Protein AF-A0A7X7YXK6-F1 (afdb_monomer_lite)

Secondary structure (DSSP, 8-state):
----HHHHHHHS--HHHHHHHHHHHHHHS-S-----S--PPP--HHHHHHHHHHHHHHHHSTTHHHHHHHSPPPTT--HHHHHHHHHHHHHHH------

Sequence (99 aa):
MNVSKFGRKIAVQSGIGQLMDDLGAALAGHRDMLMLGGGNPAHIPAMEQRFRRSMVAMLEDGGRFDRAVGNYDPPQGSHVFCEAVAGLLKEQFGWNISR

pLDDT: mean 91.63, std 6.99, range [63.88, 98.31]

Structure (mmCIF, N/CA/C/O backbone):
data_AF-A0A7X7YXK6-F1
#
_entry.id   AF-A0A7X7YXK6-F1
#
loop_
_atom_site.group_PDB
_atom_site.id
_atom_site.type_symbol
_atom_site.label_atom_id
_atom_site.label_alt_id
_atom_site.label_comp_id
_atom_site.label_asym_id
_atom_site.label_entity_id
_atom_site.label_seq_id
_atom_site.pdbx_PDB_ins_code
_atom_site.Cartn_x
_atom_site.Cartn_y
_atom_site.Cartn_z
_atom_site.occupancy
_atom_site.B_iso_or_equiv
_atom_site.auth_seq_id
_atom_site.auth_comp_id
_atom_site.auth_asym_id
_atom_site.auth_atom_id
_atom_site.pdbx_PDB_model_num
ATOM 1 N N . MET A 1 1 ? 29.631 11.485 -11.621 1.00 70.44 1 MET A N 1
ATOM 2 C CA . MET A 1 1 ? 29.236 11.581 -10.197 1.00 70.44 1 MET A CA 1
ATOM 3 C C . MET A 1 1 ? 29.846 10.404 -9.441 1.00 70.44 1 MET A C 1
ATOM 5 O O . MET A 1 1 ? 29.668 9.273 -9.883 1.00 70.44 1 MET A O 1
ATOM 9 N N . ASN A 1 2 ? 30.601 10.638 -8.363 1.00 87.00 2 ASN A N 1
ATOM 10 C CA . ASN A 1 2 ? 31.187 9.556 -7.560 1.00 87.00 2 ASN A CA 1
ATOM 11 C C . ASN A 1 2 ? 30.138 9.006 -6.591 1.00 87.00 2 ASN A C 1
ATOM 13 O O . ASN A 1 2 ? 29.967 9.513 -5.490 1.00 87.00 2 ASN A O 1
ATOM 17 N N . VAL A 1 3 ? 29.411 7.982 -7.034 1.00 91.62 3 VAL A N 1
ATOM 18 C CA . VAL A 1 3 ? 28.380 7.304 -6.235 1.00 91.62 3 VAL A CA 1
ATOM 19 C C . VAL A 1 3 ? 28.867 5.942 -5.737 1.00 91.62 3 VAL A C 1
ATOM 21 O O . VAL A 1 3 ? 29.843 5.382 -6.247 1.00 91.62 3 VAL A O 1
ATOM 24 N N . SER A 1 4 ? 28.194 5.391 -4.728 1.00 96.31 4 SER A N 1
ATOM 25 C CA . SER A 1 4 ? 28.507 4.063 -4.191 1.00 96.31 4 SER A CA 1
ATOM 26 C C . SER A 1 4 ? 28.304 2.960 -5.244 1.00 96.31 4 SER A C 1
ATOM 28 O O . SER A 1 4 ? 27.609 3.144 -6.247 1.00 96.31 4 SER A O 1
ATOM 30 N N . LYS A 1 5 ? 28.888 1.773 -5.018 1.00 95.06 5 LYS A N 1
ATOM 31 C CA . LYS A 1 5 ? 28.625 0.589 -5.865 1.00 95.06 5 LYS A CA 1
ATOM 32 C C . LYS A 1 5 ? 27.128 0.256 -5.920 1.00 95.06 5 LYS A C 1
ATOM 34 O O . LYS A 1 5 ? 26.630 -0.119 -6.975 1.00 95.06 5 LYS A O 1
ATOM 39 N N . PHE A 1 6 ? 26.422 0.440 -4.804 1.00 95.12 6 PHE A N 1
ATOM 40 C CA . PHE A 1 6 ? 24.975 0.260 -4.726 1.00 95.12 6 PHE A CA 1
ATOM 41 C C . PHE A 1 6 ? 24.229 1.263 -5.613 1.00 95.12 6 PHE A C 1
ATOM 43 O O . PHE A 1 6 ? 23.413 0.851 -6.429 1.00 95.12 6 PHE A O 1
ATOM 50 N N . GLY A 1 7 ? 24.584 2.552 -5.528 1.00 93.88 7 GLY A N 1
ATOM 51 C CA . GLY A 1 7 ? 24.003 3.601 -6.368 1.00 93.88 7 GLY A CA 1
ATOM 52 C C . GLY A 1 7 ? 24.195 3.328 -7.859 1.00 93.88 7 GLY A C 1
ATOM 53 O O . GLY A 1 7 ? 23.263 3.490 -8.636 1.00 93.88 7 GLY A O 1
ATOM 54 N N . ARG A 1 8 ? 25.370 2.817 -8.256 1.00 91.62 8 ARG A N 1
ATOM 55 C CA . ARG A 1 8 ? 25.584 2.359 -9.638 1.00 91.62 8 ARG A CA 1
ATOM 56 C C . ARG A 1 8 ? 24.654 1.211 -10.006 1.00 91.62 8 ARG A C 1
ATOM 58 O O . ARG A 1 8 ? 24.038 1.284 -11.054 1.00 91.62 8 ARG A O 1
ATOM 65 N N . LYS A 1 9 ? 24.536 0.182 -9.160 1.00 90.75 9 LYS A N 1
ATOM 66 C CA . LYS A 1 9 ? 23.717 -1.008 -9.444 1.00 90.75 9 LYS A CA 1
ATOM 67 C C . LYS A 1 9 ? 22.247 -0.663 -9.702 1.00 90.75 9 LYS A C 1
ATOM 69 O O . LYS A 1 9 ? 21.676 -1.211 -10.633 1.00 90.75 9 LYS A O 1
ATOM 74 N N . ILE A 1 10 ? 21.652 0.220 -8.899 1.00 91.75 10 ILE A N 1
ATOM 75 C CA . ILE A 1 10 ? 20.232 0.593 -9.044 1.00 91.75 10 ILE A CA 1
ATOM 76 C C . ILE A 1 10 ? 19.977 1.581 -10.190 1.00 91.75 10 ILE A C 1
ATOM 78 O O . ILE A 1 10 ? 18.852 1.680 -10.657 1.00 91.75 10 ILE A O 1
ATOM 82 N N . ALA A 1 11 ? 21.006 2.310 -10.632 1.00 88.38 11 ALA A N 1
ATOM 83 C CA . ALA A 1 11 ? 20.896 3.294 -11.707 1.00 88.38 11 ALA A CA 1
ATOM 84 C C . ALA A 1 11 ? 21.061 2.688 -13.110 1.00 88.38 11 ALA A C 1
ATOM 86 O O . ALA A 1 11 ? 20.823 3.379 -14.099 1.00 88.38 11 ALA A O 1
ATOM 87 N N . VAL A 1 12 ? 21.508 1.431 -13.224 1.00 89.81 12 VAL A N 1
ATOM 88 C CA . VAL A 1 12 ? 21.597 0.767 -14.529 1.00 89.81 12 VAL A CA 1
ATOM 89 C C . VAL A 1 12 ? 20.190 0.442 -15.015 1.00 89.81 12 VAL A C 1
ATOM 91 O O . VAL A 1 12 ? 19.429 -0.233 -14.323 1.00 89.81 12 VAL A O 1
ATOM 94 N N . GLN A 1 13 ? 19.877 0.889 -16.231 1.00 92.06 13 GLN A N 1
ATOM 95 C CA . GLN A 1 13 ? 18.629 0.560 -16.902 1.00 92.06 13 GLN A CA 1
ATOM 96 C C . GLN A 1 13 ? 18.498 -0.964 -17.048 1.00 92.06 13 GLN A C 1
ATOM 98 O O . GLN A 1 13 ? 19.399 -1.636 -17.553 1.00 92.06 13 GLN A O 1
ATOM 103 N N . SER A 1 14 ? 17.371 -1.502 -16.590 1.00 93.75 14 SER A N 1
ATOM 104 C CA . SER A 1 14 ? 17.050 -2.928 -16.683 1.00 93.75 14 SER A CA 1
ATOM 105 C C . SER A 1 14 ? 15.944 -3.146 -17.710 1.00 93.75 14 SER A C 1
ATOM 107 O O . SER A 1 14 ? 15.232 -2.206 -18.048 1.00 93.75 14 SER A O 1
ATOM 109 N N . GLY A 1 15 ? 15.745 -4.382 -18.176 1.00 95.00 15 GLY A N 1
ATOM 110 C CA . GLY A 1 15 ? 14.634 -4.676 -19.093 1.00 95.00 15 GLY A CA 1
ATOM 111 C C . GLY A 1 15 ? 13.261 -4.344 -18.492 1.00 95.00 15 GLY A C 1
ATOM 112 O O . GLY A 1 15 ? 12.396 -3.821 -19.181 1.00 95.00 15 GLY A O 1
ATOM 113 N N . ILE A 1 16 ? 13.083 -4.568 -17.183 1.00 92.69 16 ILE A N 1
ATOM 114 C CA . ILE A 1 16 ? 11.862 -4.166 -16.464 1.00 92.69 16 ILE A CA 1
ATOM 115 C C . ILE A 1 16 ? 11.755 -2.638 -16.399 1.00 92.69 16 ILE A C 1
ATOM 117 O O . ILE A 1 16 ? 10.669 -2.101 -16.571 1.00 92.69 16 ILE A O 1
ATOM 121 N N . GLY A 1 17 ? 12.871 -1.938 -16.180 1.00 92.00 17 GLY A N 1
ATOM 122 C CA . GLY A 1 17 ? 12.903 -0.473 -16.180 1.00 92.00 17 GLY A CA 1
ATOM 123 C C . GLY A 1 17 ? 12.469 0.113 -17.524 1.00 92.00 17 GLY A C 1
ATOM 124 O O . GLY A 1 17 ? 11.576 0.950 -17.548 1.00 92.00 17 GLY A O 1
ATOM 125 N N . GLN A 1 18 ? 12.989 -0.420 -18.635 1.00 95.31 18 GLN A N 1
ATOM 126 C CA . GLN A 1 18 ? 12.571 -0.021 -19.986 1.00 95.31 18 GLN A CA 1
ATOM 127 C C . GLN A 1 18 ? 11.078 -0.271 -20.224 1.00 95.31 18 GLN A C 1
ATOM 129 O O . GLN A 1 18 ? 10.379 0.612 -20.704 1.00 95.31 18 GLN A O 1
ATOM 134 N N . LEU A 1 19 ? 10.564 -1.438 -19.820 1.00 92.81 19 LEU A N 1
ATOM 135 C CA . LEU A 1 19 ? 9.135 -1.742 -19.930 1.00 92.81 19 LEU A CA 1
ATOM 136 C C . LEU A 1 19 ? 8.264 -0.751 -19.138 1.00 92.81 19 LEU A C 1
ATOM 138 O O . LEU A 1 19 ? 7.191 -0.363 -19.599 1.00 92.81 19 LEU A O 1
ATOM 142 N N . MET A 1 20 ? 8.703 -0.346 -17.944 1.00 91.88 20 MET A N 1
ATOM 143 C CA . MET A 1 20 ? 7.983 0.640 -17.135 1.00 91.88 20 MET A CA 1
ATOM 144 C C . MET A 1 20 ? 8.035 2.044 -17.751 1.00 91.88 20 MET A C 1
ATOM 146 O O . MET A 1 20 ? 7.030 2.755 -17.681 1.00 91.88 20 MET A O 1
ATOM 150 N N . ASP A 1 21 ? 9.151 2.424 -18.381 1.00 91.56 21 ASP A N 1
ATOM 151 C CA . ASP A 1 21 ? 9.272 3.680 -19.134 1.00 91.56 21 ASP A CA 1
ATOM 152 C C . ASP A 1 21 ? 8.287 3.701 -20.317 1.00 91.56 21 ASP A C 1
ATOM 154 O O . ASP A 1 21 ? 7.545 4.672 -20.492 1.00 91.56 21 ASP A O 1
ATOM 158 N N . ASP A 1 22 ? 8.201 2.597 -21.066 1.00 90.12 22 ASP A N 1
ATOM 159 C CA . ASP A 1 22 ? 7.274 2.438 -22.191 1.00 90.12 22 ASP A CA 1
ATOM 160 C C . ASP A 1 22 ? 5.805 2.498 -21.734 1.00 90.12 22 ASP A C 1
ATOM 162 O O . ASP A 1 22 ? 4.991 3.208 -22.331 1.00 90.12 22 ASP A O 1
ATOM 166 N N . LEU A 1 23 ? 5.458 1.811 -20.635 1.00 88.88 23 LEU A N 1
ATOM 167 C CA . LEU A 1 23 ? 4.124 1.877 -20.022 1.00 88.88 23 LEU A CA 1
ATOM 168 C C . LEU A 1 23 ? 3.774 3.303 -19.572 1.00 88.88 23 LEU A C 1
ATOM 170 O O . LEU A 1 23 ? 2.641 3.747 -19.760 1.00 88.88 23 LEU A O 1
ATOM 174 N N . GLY A 1 24 ? 4.731 4.030 -18.990 1.00 87.38 24 GLY A N 1
ATOM 175 C CA . GLY A 1 24 ? 4.550 5.420 -18.570 1.00 87.38 24 GLY A CA 1
ATOM 176 C C . GLY A 1 24 ? 4.319 6.365 -19.750 1.00 87.38 24 GLY A C 1
ATOM 177 O O . GLY A 1 24 ? 3.386 7.171 -19.723 1.00 87.38 24 GLY A O 1
ATOM 178 N N . ALA A 1 25 ? 5.116 6.231 -20.812 1.00 87.38 25 ALA A N 1
ATOM 179 C CA . ALA A 1 25 ? 4.954 7.003 -22.042 1.00 87.38 25 ALA A CA 1
ATOM 180 C C . ALA A 1 25 ? 3.599 6.724 -22.715 1.00 87.38 25 ALA A C 1
ATOM 182 O O . ALA A 1 25 ? 2.910 7.655 -23.137 1.00 87.38 25 ALA A O 1
ATOM 183 N N . ALA A 1 26 ? 3.181 5.456 -22.746 1.00 85.06 26 ALA A N 1
ATOM 184 C CA . ALA A 1 26 ? 1.880 5.034 -23.249 1.00 85.06 26 ALA A CA 1
ATOM 185 C C . ALA A 1 26 ? 0.707 5.636 -22.455 1.00 85.06 26 ALA A C 1
ATOM 187 O O . ALA A 1 26 ? -0.260 6.101 -23.056 1.00 85.06 26 ALA A O 1
ATOM 188 N N . LEU A 1 27 ? 0.801 5.678 -21.119 1.00 82.44 27 LEU A N 1
ATOM 189 C CA . LEU A 1 27 ? -0.212 6.297 -20.252 1.00 82.44 27 LEU A CA 1
ATOM 190 C C . LEU A 1 27 ? -0.322 7.817 -20.451 1.00 82.44 27 LEU A C 1
ATOM 192 O O . LEU A 1 27 ? -1.413 8.370 -20.314 1.00 82.44 27 LEU A O 1
ATOM 196 N N . ALA A 1 28 ? 0.791 8.494 -20.743 1.00 80.31 28 ALA A N 1
ATOM 197 C CA . ALA A 1 28 ? 0.828 9.942 -20.953 1.00 80.31 28 ALA A CA 1
ATOM 198 C C . ALA A 1 28 ? 0.379 10.368 -22.369 1.00 80.31 28 ALA A C 1
ATOM 200 O O . ALA A 1 28 ? -0.006 11.521 -22.574 1.00 80.31 28 ALA A O 1
ATOM 201 N N . GLY A 1 29 ? 0.435 9.454 -23.343 1.00 76.88 29 GLY A N 1
ATOM 202 C CA . GLY A 1 29 ? 0.061 9.685 -24.740 1.00 76.88 29 GLY A CA 1
ATOM 203 C C . GLY A 1 29 ? -1.452 9.698 -25.003 1.00 76.88 29 GLY A C 1
ATOM 204 O O . GLY A 1 29 ? -2.267 9.244 -24.200 1.00 76.88 29 GLY A O 1
ATOM 205 N N . HIS A 1 30 ? -1.864 10.240 -26.154 1.00 65.06 30 HIS A N 1
ATOM 206 C CA . HIS A 1 30 ? -3.277 10.319 -26.541 1.00 65.06 30 HIS A CA 1
ATOM 207 C C . HIS A 1 30 ? -3.755 9.109 -27.360 1.00 65.06 30 HIS A C 1
ATOM 209 O O . HIS A 1 30 ? -3.273 8.853 -28.456 1.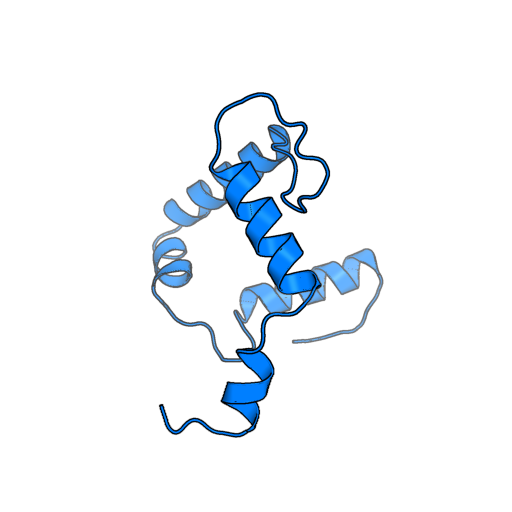00 65.06 30 HIS A O 1
ATOM 215 N N . ARG A 1 31 ? -4.751 8.428 -26.770 1.00 63.88 31 ARG A N 1
ATOM 216 C CA . ARG A 1 31 ? -5.975 7.814 -27.328 1.00 63.88 31 ARG A CA 1
ATOM 217 C C . ARG A 1 31 ? -5.864 7.101 -28.678 1.00 63.88 31 ARG A C 1
ATOM 219 O O . ARG A 1 31 ? -6.283 7.650 -29.680 1.00 63.88 31 ARG A O 1
ATOM 226 N N . ASP A 1 32 ? -5.369 5.867 -28.630 1.00 69.62 32 ASP A N 1
ATOM 227 C CA . ASP A 1 32 ? -5.942 4.678 -29.304 1.00 69.62 32 ASP A CA 1
ATOM 228 C C . ASP A 1 32 ? -5.254 3.381 -28.813 1.00 69.62 32 ASP A C 1
ATOM 230 O O . ASP A 1 32 ? -5.192 2.365 -29.503 1.00 69.62 32 ASP A O 1
ATOM 234 N N . MET A 1 33 ? -4.701 3.398 -27.593 1.00 76.81 33 MET A N 1
ATOM 235 C CA . MET A 1 33 ? -3.964 2.268 -27.030 1.00 76.81 33 MET A CA 1
ATOM 236 C C . MET A 1 33 ? -4.812 1.523 -25.999 1.00 76.81 33 MET A C 1
ATOM 238 O O . MET A 1 33 ? -5.369 2.122 -25.077 1.00 76.81 33 MET A O 1
ATOM 242 N N . LEU A 1 34 ? -4.885 0.198 -26.135 1.00 83.75 34 LEU A N 1
ATOM 243 C CA . LEU A 1 34 ? -5.502 -0.674 -25.140 1.00 83.75 34 LEU A CA 1
ATOM 244 C C . LEU A 1 34 ? -4.514 -0.919 -23.995 1.00 83.75 34 LEU A C 1
ATOM 246 O O . LEU A 1 34 ? -3.586 -1.719 -24.113 1.00 83.75 34 LEU A O 1
ATOM 250 N N . MET A 1 35 ? -4.722 -0.232 -22.873 1.00 84.94 35 MET A N 1
ATOM 251 C CA . MET A 1 35 ? -3.847 -0.322 -21.702 1.00 84.94 35 MET A CA 1
ATOM 252 C C . MET A 1 35 ? -4.151 -1.561 -20.857 1.00 84.94 35 MET A C 1
ATOM 254 O O . MET A 1 35 ? -4.838 -1.486 -19.842 1.00 84.94 35 MET A O 1
ATOM 258 N N . LEU A 1 36 ? -3.613 -2.706 -21.287 1.00 87.81 36 LEU A N 1
ATOM 259 C CA . LEU A 1 36 ? -3.771 -4.013 -20.628 1.00 87.81 36 LEU A CA 1
ATOM 260 C C . LEU A 1 36 ? -2.526 -4.473 -19.845 1.00 87.81 36 LEU A C 1
ATOM 262 O O . LEU A 1 36 ? -2.547 -5.539 -19.239 1.00 87.81 36 LEU A O 1
ATOM 266 N N . GLY A 1 37 ? -1.440 -3.692 -19.866 1.00 85.88 37 GLY A N 1
ATOM 267 C CA . GLY A 1 37 ? -0.183 -4.011 -19.170 1.00 85.88 37 GLY A CA 1
ATOM 268 C C . GLY A 1 37 ? -0.025 -3.374 -17.784 1.00 85.88 37 GLY A C 1
ATOM 269 O O . GLY A 1 37 ? 0.955 -3.646 -17.098 1.00 85.88 37 GLY A O 1
ATOM 270 N N . GLY A 1 38 ? -0.953 -2.502 -17.375 1.00 84.31 38 GLY A N 1
ATOM 271 C CA . GLY A 1 38 ? -0.901 -1.802 -16.089 1.00 84.31 38 GLY A CA 1
ATOM 272 C C . GLY A 1 38 ? -1.531 -2.591 -14.937 1.00 84.31 38 GLY A C 1
ATOM 273 O O . GLY A 1 38 ? -2.341 -3.487 -15.149 1.00 84.31 38 GLY A O 1
ATOM 274 N N . GLY A 1 39 ? -1.190 -2.213 -13.702 1.00 88.62 39 GLY A N 1
ATOM 275 C CA . GLY A 1 39 ? -1.735 -2.803 -12.469 1.00 88.62 39 GLY A CA 1
ATOM 276 C C . GLY A 1 39 ? -2.706 -1.902 -11.699 1.00 88.62 39 GLY A C 1
ATOM 277 O O . GLY A 1 39 ? -3.031 -2.204 -10.552 1.00 88.62 39 GLY A O 1
ATOM 278 N N . ASN A 1 40 ? -3.138 -0.780 -12.285 1.00 90.88 40 ASN A N 1
ATOM 279 C CA . ASN A 1 40 ? -4.069 0.131 -11.620 1.00 90.88 40 ASN A CA 1
ATOM 280 C C . ASN A 1 40 ? -5.436 -0.553 -11.440 1.00 90.88 40 ASN A C 1
ATOM 282 O O . ASN A 1 40 ? -5.973 -1.090 -12.412 1.00 90.88 40 ASN A O 1
ATOM 286 N N . PRO A 1 41 ? -6.027 -0.524 -10.232 1.00 93.06 41 PRO A N 1
ATOM 287 C CA . PRO A 1 41 ? -7.358 -1.070 -10.011 1.00 93.06 41 PRO A CA 1
ATOM 288 C C . PRO A 1 41 ? -8.419 -0.393 -10.883 1.00 93.06 41 PRO A C 1
ATOM 290 O O . PRO A 1 41 ? -8.312 0.786 -11.222 1.00 93.06 41 PRO A O 1
ATOM 293 N N . ALA A 1 42 ? -9.485 -1.128 -11.193 1.00 93.25 42 ALA A N 1
ATOM 294 C CA . ALA A 1 42 ? -10.634 -0.570 -11.892 1.00 93.25 42 ALA A CA 1
ATOM 295 C C . ALA A 1 42 ? -11.398 0.445 -11.021 1.00 93.25 42 ALA A C 1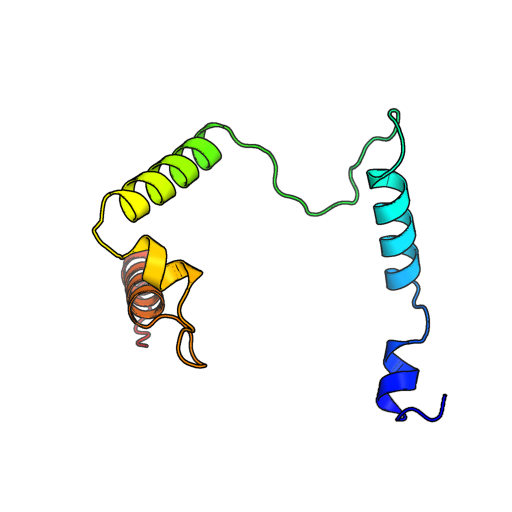
ATOM 297 O O . ALA A 1 42 ? -11.522 0.287 -9.803 1.00 93.25 42 ALA A O 1
ATOM 298 N N . HIS A 1 43 ? -12.000 1.441 -11.671 1.00 95.50 43 HIS A N 1
ATOM 299 C CA . HIS A 1 43 ? -12.945 2.361 -11.042 1.00 95.50 43 HIS A CA 1
ATOM 300 C C . HIS A 1 43 ? -14.288 1.662 -10.805 1.00 95.50 43 HIS A C 1
ATOM 302 O O . HIS A 1 43 ? -15.143 1.610 -11.687 1.00 95.50 43 HIS A O 1
ATOM 308 N N . ILE A 1 44 ? -14.472 1.101 -9.608 1.00 98.06 44 ILE A N 1
ATOM 309 C CA . ILE A 1 44 ? -15.716 0.436 -9.196 1.00 98.06 44 ILE A CA 1
ATOM 310 C C . ILE A 1 44 ? -16.571 1.439 -8.401 1.00 98.06 44 ILE A C 1
ATOM 312 O O . ILE A 1 44 ? -16.228 1.729 -7.249 1.00 98.06 44 ILE A O 1
ATOM 316 N N . PRO A 1 45 ? -17.706 1.942 -8.939 1.00 97.94 45 PRO A N 1
ATOM 317 C CA . PRO A 1 45 ? -18.453 3.048 -8.328 1.00 97.94 45 PRO A CA 1
ATOM 318 C C . PRO A 1 45 ? -18.869 2.804 -6.874 1.00 97.94 45 PRO A C 1
ATOM 320 O O . PRO A 1 45 ? -18.764 3.698 -6.035 1.00 97.94 45 PRO A O 1
ATOM 323 N N . ALA A 1 46 ? -19.288 1.578 -6.548 1.00 98.00 46 ALA A N 1
ATOM 324 C CA . ALA A 1 46 ? -19.689 1.210 -5.191 1.00 98.00 46 ALA A CA 1
ATOM 325 C C . ALA A 1 46 ? -18.526 1.307 -4.185 1.00 98.00 46 ALA A C 1
ATOM 327 O O . ALA A 1 46 ? -18.710 1.796 -3.066 1.00 98.00 46 ALA A O 1
ATOM 328 N N . MET A 1 47 ? -17.321 0.897 -4.595 1.00 97.94 47 MET A N 1
ATOM 329 C CA . MET A 1 47 ? -16.124 0.975 -3.755 1.00 97.94 47 MET A CA 1
ATOM 330 C C . MET A 1 47 ? -15.672 2.418 -3.576 1.00 97.94 47 MET A C 1
ATOM 332 O O . MET A 1 47 ? -15.431 2.850 -2.449 1.00 97.94 47 MET A O 1
ATOM 336 N N . GLU A 1 48 ? -15.655 3.208 -4.649 1.00 98.12 48 GLU A N 1
ATOM 337 C CA . GLU A 1 48 ? -15.318 4.625 -4.531 1.0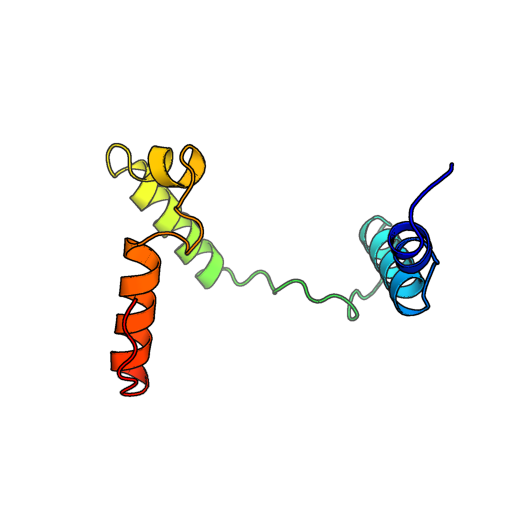0 98.12 48 GLU A CA 1
ATOM 338 C C . GLU A 1 48 ? -16.300 5.377 -3.626 1.00 98.12 48 GLU A C 1
ATOM 340 O O . GLU A 1 48 ? -15.896 6.213 -2.817 1.00 98.12 48 GLU A O 1
ATOM 345 N N . GLN A 1 49 ? -17.597 5.067 -3.715 1.00 98.31 49 GLN A N 1
ATOM 346 C CA . GLN A 1 49 ? -18.605 5.658 -2.839 1.00 98.31 49 GLN A CA 1
ATOM 347 C C . GLN A 1 49 ? -18.356 5.289 -1.369 1.00 98.31 49 GLN A C 1
ATOM 349 O O . GLN A 1 49 ? -18.514 6.132 -0.483 1.00 98.31 49 GLN A O 1
ATOM 354 N N . ARG A 1 50 ? -17.928 4.050 -1.091 1.00 98.06 50 ARG A N 1
ATOM 355 C CA . ARG A 1 50 ? -17.557 3.615 0.262 1.00 98.06 50 ARG A CA 1
ATOM 356 C C . ARG A 1 50 ? -16.350 4.385 0.793 1.00 98.06 50 ARG A C 1
ATOM 358 O O . ARG A 1 50 ? -16.394 4.796 1.952 1.00 98.06 50 ARG A O 1
ATOM 365 N N . PHE A 1 51 ? -15.325 4.604 -0.031 1.00 96.94 51 PHE A N 1
ATOM 366 C CA . PHE A 1 51 ? -14.141 5.378 0.351 1.00 96.94 51 PHE A CA 1
ATOM 367 C C . PHE A 1 51 ? -14.477 6.849 0.604 1.00 96.94 51 PHE A C 1
ATOM 369 O O . PHE A 1 51 ? -14.088 7.389 1.638 1.00 96.94 51 PHE A O 1
ATOM 376 N N . ARG A 1 52 ? -15.281 7.474 -0.268 1.00 97.25 52 ARG A N 1
ATOM 377 C CA . ARG A 1 52 ? -15.754 8.857 -0.080 1.00 97.25 52 ARG A CA 1
ATOM 378 C C . ARG A 1 52 ? -16.511 9.024 1.237 1.00 97.25 52 ARG A C 1
ATOM 380 O O . ARG A 1 52 ? -16.206 9.937 1.995 1.00 97.25 52 ARG A O 1
ATOM 387 N N . ARG A 1 53 ? -17.430 8.105 1.560 1.00 97.56 53 ARG A N 1
ATOM 388 C CA . ARG A 1 53 ? -18.144 8.121 2.850 1.00 97.56 53 ARG A CA 1
ATOM 389 C C . ARG A 1 53 ? -17.205 7.997 4.050 1.00 97.56 53 ARG A C 1
ATOM 391 O O . ARG A 1 53 ? -17.394 8.711 5.026 1.00 97.56 53 ARG A O 1
ATOM 398 N N . SER A 1 54 ? -16.197 7.123 3.986 1.00 95.31 54 SER A N 1
ATOM 399 C CA . SER A 1 54 ? -15.209 7.002 5.068 1.00 95.31 54 SER A CA 1
ATOM 400 C C . SER A 1 54 ? -14.424 8.297 5.281 1.00 95.31 54 SER A C 1
ATOM 402 O O . SER A 1 54 ? -14.181 8.666 6.425 1.00 95.31 54 SER A O 1
ATOM 404 N N . MET A 1 55 ? -14.054 8.992 4.199 1.00 95.31 55 MET A N 1
ATOM 405 C CA . MET A 1 55 ? -13.363 10.283 4.291 1.00 95.31 55 MET A CA 1
ATOM 406 C C . MET A 1 55 ? -14.251 11.360 4.923 1.00 95.31 55 MET A C 1
ATOM 408 O O . MET A 1 55 ? -13.794 12.059 5.819 1.00 95.31 55 MET A O 1
ATOM 412 N N . VAL A 1 56 ? -15.525 11.454 4.523 1.00 96.50 56 VAL A N 1
ATOM 413 C CA . VAL A 1 56 ? -16.486 12.392 5.137 1.00 96.50 56 VAL A CA 1
ATOM 414 C C . VAL A 1 56 ? -16.651 12.111 6.631 1.00 96.50 56 VAL A C 1
ATOM 416 O O . VAL A 1 56 ? -16.508 13.021 7.436 1.00 96.50 56 VAL A O 1
ATOM 419 N N . ALA A 1 57 ? -16.824 10.845 7.018 1.00 95.62 57 ALA A N 1
ATOM 420 C CA . ALA A 1 57 ? -16.936 10.473 8.427 1.00 95.62 57 ALA A CA 1
ATOM 421 C C . ALA A 1 57 ? -15.682 10.833 9.249 1.00 95.62 57 ALA A C 1
ATOM 423 O O . ALA A 1 57 ? -15.785 11.122 10.435 1.00 95.62 57 ALA A O 1
ATOM 424 N N . MET A 1 58 ? -14.489 10.822 8.641 1.00 94.25 58 MET A N 1
ATOM 425 C CA . MET A 1 58 ? -13.270 11.292 9.310 1.00 94.25 58 MET A CA 1
ATOM 426 C C . MET A 1 58 ? -13.232 12.812 9.484 1.00 94.25 58 MET A C 1
ATOM 428 O O . MET A 1 58 ? -12.694 13.277 10.485 1.00 94.25 58 MET A O 1
ATOM 432 N N . LEU A 1 59 ? -13.755 13.563 8.511 1.00 95.00 59 LEU A N 1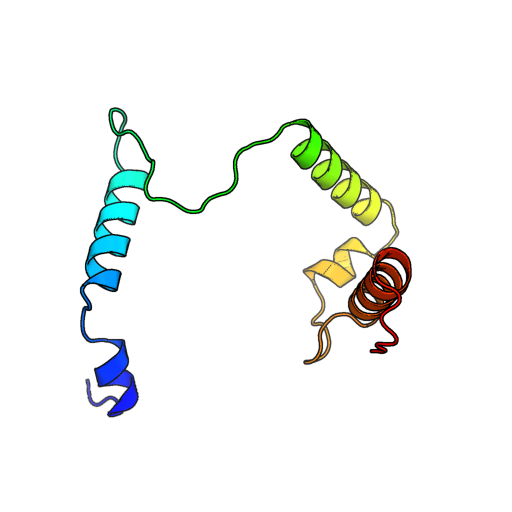
ATOM 433 C CA . LEU A 1 59 ? -13.826 15.027 8.553 1.00 95.00 59 LEU A CA 1
ATOM 434 C C . LEU A 1 59 ? -14.833 15.519 9.600 1.00 95.00 59 LEU A C 1
ATOM 436 O O . LEU A 1 59 ? -14.603 16.541 10.233 1.00 95.00 59 LEU A O 1
ATOM 440 N N . GLU A 1 60 ? -15.930 14.789 9.793 1.00 95.00 60 GLU A N 1
ATOM 441 C CA . GLU A 1 60 ? -16.959 15.108 10.793 1.00 95.00 60 GLU A CA 1
ATOM 442 C C . GLU A 1 60 ? -16.517 14.775 12.234 1.00 95.00 60 GLU A C 1
ATOM 444 O O . GLU A 1 60 ? -17.071 15.304 13.197 1.00 95.00 60 GLU A O 1
ATOM 449 N N . ASP A 1 61 ? -15.498 13.928 12.401 1.00 90.19 61 ASP A N 1
ATOM 450 C CA . ASP A 1 61 ? -14.991 13.461 13.696 1.00 90.19 61 ASP A CA 1
ATOM 451 C C . ASP A 1 61 ? -13.846 14.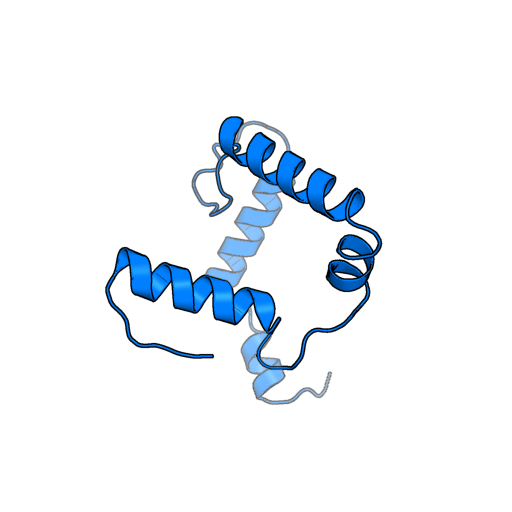346 14.216 1.00 90.19 61 ASP A C 1
ATOM 453 O O . ASP A 1 61 ? -12.678 13.945 14.226 1.00 90.19 61 ASP A O 1
ATOM 457 N N . GLY A 1 62 ? -14.200 15.564 14.644 1.00 84.00 62 GLY A N 1
ATOM 458 C CA . GLY A 1 62 ? -13.386 16.476 15.460 1.00 84.00 62 GLY A CA 1
ATOM 459 C C . GLY A 1 62 ? -11.990 16.785 14.908 1.00 84.00 62 GLY A C 1
ATOM 460 O O . GLY A 1 62 ? -11.791 17.811 14.276 1.00 84.00 62 GLY A O 1
ATOM 461 N N . GLY A 1 63 ? -11.022 15.906 15.190 1.00 88.44 63 GLY A N 1
ATOM 462 C CA . GLY A 1 63 ? -9.630 15.993 14.723 1.00 88.44 63 GLY A CA 1
ATOM 463 C C . GLY A 1 63 ? -9.059 14.655 14.238 1.00 88.44 63 GLY A C 1
ATOM 464 O O . GLY A 1 63 ? -7.846 14.432 14.251 1.00 88.44 63 GLY A O 1
ATOM 465 N N . ARG A 1 64 ? -9.911 13.683 13.895 1.00 90.69 64 ARG A N 1
ATOM 466 C CA . ARG A 1 64 ? -9.482 12.383 13.361 1.00 90.69 64 ARG A CA 1
ATOM 467 C C . ARG A 1 64 ? -8.863 12.532 11.976 1.00 90.69 64 ARG A C 1
ATOM 469 O O . ARG A 1 64 ? -7.854 11.883 11.712 1.00 90.69 64 ARG A O 1
ATOM 476 N N . PHE A 1 65 ? -9.428 13.392 11.129 1.00 93.56 65 PHE A N 1
ATOM 477 C CA . PHE A 1 65 ? -8.821 13.735 9.848 1.00 93.56 65 PHE A CA 1
ATOM 478 C C . PHE A 1 65 ? -7.438 14.370 10.034 1.00 93.56 65 PHE A C 1
ATOM 480 O O . PHE A 1 65 ? -6.465 13.838 9.507 1.00 93.56 65 PHE A O 1
ATOM 487 N N . ASP A 1 66 ? -7.333 15.421 10.854 1.00 93.38 66 ASP A N 1
ATOM 488 C CA . ASP A 1 66 ? -6.077 16.155 11.071 1.00 93.38 66 ASP A CA 1
ATOM 489 C C . ASP A 1 66 ? -4.956 15.248 11.575 1.00 93.38 66 ASP A C 1
ATOM 491 O O . ASP A 1 66 ? -3.833 15.304 11.080 1.00 93.38 66 ASP A O 1
ATOM 495 N N . ARG A 1 67 ? -5.265 14.349 12.517 1.00 91.12 67 ARG A N 1
ATOM 496 C CA . ARG A 1 67 ? -4.295 13.361 13.002 1.00 91.12 67 ARG A CA 1
ATOM 497 C C . ARG A 1 67 ? -3.867 12.387 11.907 1.00 91.12 67 ARG A C 1
ATOM 499 O O . ARG A 1 67 ? -2.689 12.068 11.836 1.00 91.12 67 ARG A O 1
ATOM 506 N N . ALA A 1 68 ? -4.796 11.925 11.072 1.00 90.81 68 ALA A N 1
ATOM 507 C CA . ALA A 1 68 ? -4.502 10.947 10.028 1.00 90.81 68 ALA A CA 1
ATOM 508 C C . ALA A 1 68 ? -3.629 11.509 8.893 1.00 90.81 68 ALA A C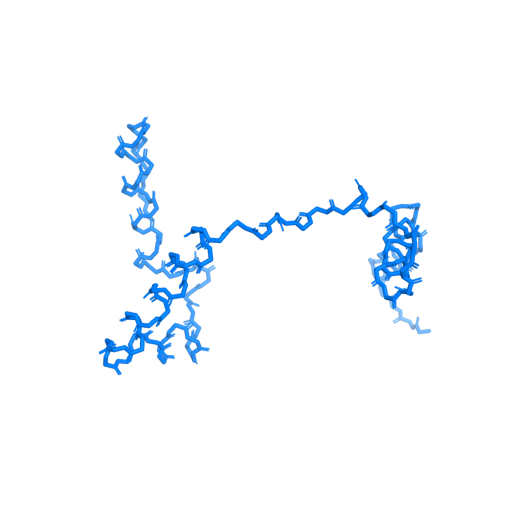 1
ATOM 510 O O . ALA A 1 68 ? -2.882 10.750 8.284 1.00 90.81 68 ALA A O 1
ATOM 511 N N . VAL A 1 69 ? -3.729 12.809 8.591 1.00 91.81 69 VAL A N 1
ATOM 512 C CA . VAL A 1 69 ? -2.960 13.433 7.495 1.00 91.81 69 VAL A CA 1
ATOM 513 C C . VAL A 1 69 ? -1.766 14.259 7.971 1.00 91.81 69 VAL A C 1
ATOM 515 O O . VAL A 1 69 ? -0.813 14.434 7.217 1.00 91.81 69 VAL A O 1
ATOM 518 N N . GLY A 1 70 ? -1.825 14.796 9.191 1.00 93.25 70 GLY A N 1
ATOM 519 C CA . GLY A 1 70 ? -0.859 15.765 9.711 1.00 93.25 70 GLY A CA 1
ATOM 520 C C . GLY A 1 70 ? 0.156 15.193 10.696 1.00 93.25 70 GLY A C 1
ATOM 521 O O . GLY A 1 70 ? 1.183 15.829 10.930 1.00 93.25 70 GLY A O 1
ATOM 522 N N . ASN A 1 71 ? -0.092 14.005 11.255 1.00 93.81 71 ASN A N 1
ATOM 523 C CA . ASN A 1 71 ? 0.790 13.404 12.250 1.00 93.81 71 ASN A CA 1
ATOM 524 C C . ASN A 1 71 ? 1.425 12.118 11.728 1.00 93.81 71 ASN A C 1
ATOM 526 O O . ASN A 1 71 ? 0.785 11.308 11.062 1.00 93.81 71 ASN A O 1
ATOM 530 N N . TYR A 1 72 ? 2.687 11.906 12.099 1.00 95.25 72 TYR A N 1
ATOM 531 C CA . TYR A 1 72 ? 3.345 10.630 11.869 1.00 95.25 72 TYR A CA 1
ATOM 532 C C . TYR A 1 72 ? 2.800 9.563 12.810 1.00 95.25 72 TYR A C 1
ATOM 534 O O . TYR A 1 72 ? 2.715 9.766 14.025 1.00 95.25 72 TYR A O 1
ATOM 542 N N . ASP A 1 73 ? 2.521 8.397 12.242 1.00 94.12 73 ASP A N 1
ATOM 543 C CA . ASP A 1 73 ? 2.404 7.176 13.018 1.00 94.12 73 ASP A CA 1
ATOM 544 C C . ASP A 1 73 ? 3.785 6.723 13.534 1.00 94.12 73 ASP A C 1
ATOM 546 O O . ASP A 1 73 ? 4.827 7.085 12.975 1.00 94.12 73 ASP A O 1
ATOM 550 N N . PRO A 1 74 ? 3.825 5.886 14.583 1.00 94.19 74 PRO A N 1
ATOM 551 C CA . PRO A 1 74 ? 5.043 5.201 15.004 1.00 94.19 74 PRO A CA 1
ATOM 552 C C . PRO A 1 74 ? 5.636 4.332 13.881 1.00 94.19 74 PRO A C 1
ATOM 554 O O . PRO A 1 74 ? 4.922 3.975 12.946 1.00 94.19 74 PRO A O 1
ATOM 557 N N . PRO A 1 75 ? 6.904 3.886 13.983 1.00 95.56 75 PRO A N 1
ATOM 558 C CA . PRO A 1 75 ? 7.545 3.075 12.939 1.00 95.56 75 PRO A CA 1
ATOM 559 C C . PRO A 1 75 ? 6.797 1.785 12.559 1.00 95.56 75 PRO A C 1
ATOM 561 O O . PRO A 1 75 ? 6.951 1.294 11.446 1.00 95.56 75 PRO A O 1
ATOM 564 N N . GLN A 1 76 ? 5.993 1.234 13.476 1.00 94.50 76 GLN A N 1
ATOM 565 C CA . GLN A 1 76 ? 5.154 0.051 13.237 1.00 94.50 76 GLN A CA 1
ATOM 566 C C . GLN A 1 76 ? 3.844 0.378 12.484 1.00 94.50 76 GLN A C 1
ATOM 568 O O . GLN A 1 76 ? 3.179 -0.532 11.998 1.00 94.50 76 GLN A O 1
ATOM 573 N N . GLY A 1 77 ? 3.465 1.655 12.390 1.00 93.88 77 GLY A N 1
ATOM 574 C CA . GLY A 1 77 ? 2.183 2.137 11.873 1.00 93.88 77 GLY A CA 1
ATOM 575 C C . GLY A 1 77 ? 1.168 2.485 12.968 1.00 93.88 77 GLY A C 1
ATOM 576 O O . GLY A 1 77 ? 1.432 2.347 14.169 1.00 93.88 77 GLY A O 1
ATOM 577 N N . SER A 1 78 ? -0.008 2.962 12.545 1.00 93.06 78 SER A N 1
ATOM 578 C CA . SER A 1 78 ? -1.103 3.346 13.441 1.00 93.06 78 SER A CA 1
ATOM 579 C C . SER A 1 78 ? -1.515 2.201 14.363 1.00 93.06 78 SER A C 1
ATOM 581 O O . SER A 1 78 ? -1.927 1.128 13.917 1.00 93.06 78 SER A O 1
ATOM 583 N N . HIS A 1 79 ? -1.483 2.467 15.670 1.00 93.19 79 HIS A N 1
ATOM 584 C CA . HIS A 1 79 ? -1.850 1.488 16.690 1.00 93.19 79 HIS A CA 1
ATOM 585 C C . HIS A 1 79 ? -3.275 0.954 16.491 1.00 93.19 79 HIS A C 1
ATOM 587 O O . HIS A 1 79 ? -3.498 -0.255 16.475 1.00 93.19 79 HIS A O 1
ATOM 593 N N . VAL A 1 80 ? -4.214 1.876 16.271 1.00 92.88 80 VAL A N 1
ATOM 594 C CA . VAL A 1 80 ? -5.640 1.581 16.093 1.00 92.88 80 VAL A CA 1
ATOM 595 C C . VAL A 1 80 ? -5.876 0.766 14.821 1.00 92.88 80 VAL A C 1
ATOM 597 O O . VAL A 1 80 ? -6.708 -0.139 14.807 1.00 92.88 80 VAL A O 1
ATOM 600 N N . PHE A 1 81 ? -5.133 1.050 13.748 1.00 94.50 81 PHE A N 1
ATOM 601 C CA . PHE A 1 81 ? -5.264 0.305 12.498 1.00 94.50 81 PHE A CA 1
ATOM 602 C C . PHE A 1 81 ? -4.734 -1.126 12.626 1.00 94.50 81 PHE A C 1
ATOM 604 O O . PHE A 1 81 ? -5.413 -2.069 12.225 1.00 94.50 81 PHE A O 1
ATOM 611 N N . CYS A 1 82 ? -3.555 -1.305 13.228 1.00 96.44 82 CYS A N 1
ATOM 612 C CA . CYS A 1 82 ? -2.982 -2.629 13.466 1.00 96.44 82 CYS A CA 1
ATOM 613 C C . CYS A 1 82 ? -3.902 -3.507 14.332 1.00 96.44 82 CYS A C 1
ATOM 615 O O . CYS A 1 82 ? -4.108 -4.673 14.004 1.00 96.44 82 CYS A O 1
ATOM 617 N N . GLU A 1 83 ? -4.499 -2.952 15.393 1.00 96.94 83 GLU A N 1
ATOM 618 C CA . GLU A 1 83 ? -5.481 -3.663 16.224 1.00 96.94 83 GLU A CA 1
ATOM 619 C C . GLU A 1 83 ? -6.737 -4.054 15.435 1.00 96.94 83 GLU A C 1
ATOM 621 O O . GLU A 1 83 ? -7.192 -5.195 15.533 1.00 96.94 83 GLU A O 1
ATOM 626 N N . ALA A 1 84 ? -7.264 -3.152 14.599 1.00 96.69 84 ALA A N 1
ATOM 627 C CA . ALA A 1 84 ? -8.417 -3.444 13.751 1.00 96.69 84 ALA A CA 1
ATOM 628 C C . ALA A 1 84 ? -8.128 -4.572 12.744 1.00 96.69 84 ALA A C 1
ATOM 630 O O . ALA A 1 84 ? -8.967 -5.450 12.541 1.00 96.69 84 ALA A O 1
ATOM 631 N N . VAL A 1 85 ? -6.934 -4.586 12.140 1.00 97.19 85 VAL A N 1
ATOM 632 C CA . VAL A 1 85 ? -6.516 -5.643 11.205 1.00 97.19 85 VAL A CA 1
ATOM 633 C C . VAL A 1 85 ? -6.313 -6.976 11.927 1.00 97.19 85 VAL A C 1
ATOM 635 O O . VAL A 1 85 ? -6.789 -8.001 11.443 1.00 97.19 85 VAL A O 1
ATOM 638 N N . ALA A 1 86 ? -5.660 -6.984 13.091 1.00 97.62 86 ALA A N 1
ATOM 639 C CA . ALA A 1 86 ? -5.505 -8.194 13.898 1.00 97.62 86 ALA A CA 1
ATOM 640 C C . ALA A 1 86 ? -6.870 -8.774 14.310 1.00 97.62 86 ALA A C 1
ATOM 642 O O . ALA A 1 86 ? -7.096 -9.977 14.177 1.00 97.62 86 ALA A O 1
ATOM 643 N N . GLY A 1 87 ? -7.804 -7.913 14.728 1.00 97.88 87 GLY A N 1
ATOM 644 C CA . GLY A 1 87 ? -9.185 -8.290 15.028 1.00 97.88 87 GLY A CA 1
ATOM 645 C C . GLY A 1 87 ? -9.902 -8.908 13.827 1.00 97.88 87 GLY A C 1
ATOM 646 O O . GLY A 1 87 ? -10.451 -10.000 13.950 1.00 97.88 87 GLY A O 1
ATOM 647 N N . LEU A 1 88 ? -9.821 -8.269 12.653 1.00 98.00 88 LEU A N 1
ATOM 648 C CA . LEU A 1 88 ? -10.393 -8.794 11.409 1.00 98.00 88 LEU A CA 1
ATOM 649 C C . LEU A 1 88 ? -9.827 -10.178 11.068 1.00 98.00 88 LEU A C 1
ATOM 651 O O . LEU A 1 88 ? -10.577 -11.094 10.748 1.00 98.00 88 LEU A O 1
ATOM 655 N N . LEU A 1 89 ? -8.506 -10.350 11.142 1.00 98.06 89 LEU A N 1
ATOM 656 C CA . LEU A 1 89 ? -7.859 -11.620 10.812 1.00 98.06 89 LEU A CA 1
ATOM 657 C C . LEU A 1 89 ? -8.212 -12.724 11.816 1.00 98.06 89 LEU A C 1
ATOM 659 O O . LEU A 1 89 ? -8.399 -13.878 11.427 1.00 98.06 89 LEU A O 1
ATOM 663 N N . LYS A 1 90 ? -8.375 -12.376 13.094 1.00 97.94 90 LYS A N 1
ATOM 664 C CA . LYS A 1 90 ? -8.883 -13.298 14.110 1.00 97.94 90 LYS A CA 1
ATOM 665 C C . LYS A 1 90 ? -10.329 -13.705 13.836 1.00 97.94 90 LYS A C 1
ATOM 667 O O . LYS A 1 90 ? -10.647 -14.882 13.950 1.00 97.94 90 LYS A O 1
ATOM 672 N N . GLU A 1 91 ? -11.193 -12.764 13.472 1.00 98.06 91 GLU A N 1
ATOM 673 C CA . GLU A 1 91 ? -12.604 -13.038 13.180 1.00 98.06 91 GLU A CA 1
ATOM 674 C C . GLU A 1 91 ? -12.772 -13.900 11.922 1.00 98.06 91 GLU A C 1
ATOM 676 O O . GLU A 1 91 ? -13.505 -14.885 11.941 1.00 98.06 91 GLU A O 1
ATOM 681 N N . GLN A 1 92 ? -12.069 -13.560 10.841 1.00 98.19 92 GLN A N 1
ATOM 682 C CA . GLN A 1 92 ? -12.226 -14.226 9.545 1.00 98.19 92 GLN A CA 1
ATOM 683 C C . GLN A 1 92 ? -11.496 -15.570 9.473 1.00 98.19 92 GLN A C 1
ATOM 685 O O . GLN A 1 92 ? -11.947 -16.481 8.782 1.00 98.19 92 GLN A O 1
ATOM 690 N N . PHE A 1 93 ? -10.363 -15.700 10.170 1.00 97.88 93 PHE A N 1
ATOM 691 C CA . PHE A 1 93 ? -9.460 -16.842 10.001 1.00 97.88 93 PHE A CA 1
ATOM 692 C C . PHE A 1 93 ? -9.045 -17.517 11.315 1.00 97.88 93 PHE A C 1
ATOM 694 O O . PHE A 1 93 ? -8.300 -18.496 11.287 1.00 97.88 93 PHE A O 1
ATOM 701 N N . GLY A 1 94 ? -9.489 -17.021 12.474 1.00 97.69 94 GLY A N 1
ATOM 702 C CA . GLY A 1 94 ? -9.120 -17.573 13.783 1.00 97.69 94 GLY A CA 1
ATOM 703 C C . GLY A 1 94 ? -7.667 -17.310 14.188 1.00 97.69 94 GLY A C 1
ATOM 704 O O . GLY A 1 94 ? -7.174 -17.914 15.141 1.00 97.69 94 GLY A O 1
ATOM 705 N N . TRP A 1 95 ? -6.950 -16.438 13.474 1.00 97.81 95 TRP A N 1
ATOM 706 C CA . TRP A 1 95 ? -5.531 -16.195 13.722 1.00 97.81 95 TRP A CA 1
ATOM 707 C C . TRP A 1 95 ? -5.315 -15.426 15.024 1.00 97.81 95 TRP A C 1
ATOM 709 O O . TRP A 1 95 ? -5.781 -14.301 15.187 1.00 97.81 95 TRP A O 1
ATOM 719 N N . ASN A 1 96 ? -4.565 -16.023 15.953 1.00 95.25 96 ASN A N 1
ATOM 720 C CA . ASN A 1 96 ? -4.220 -15.393 17.224 1.00 95.25 96 ASN A CA 1
ATOM 721 C C . ASN A 1 96 ? -2.954 -14.538 17.090 1.00 95.25 96 ASN A C 1
ATOM 723 O O . ASN A 1 96 ? -1.907 -14.858 17.649 1.00 95.25 96 ASN A O 1
ATOM 727 N N . ILE A 1 97 ? -3.062 -13.472 16.303 1.00 93.62 97 ILE A N 1
ATOM 728 C CA . ILE A 1 97 ? -2.024 -12.453 16.159 1.00 93.62 97 ILE A CA 1
ATOM 729 C C . ILE A 1 97 ? -2.424 -11.217 16.960 1.00 93.62 97 ILE A C 1
ATOM 731 O O . ILE A 1 97 ? -3.592 -10.827 16.982 1.00 93.62 97 ILE A O 1
ATOM 735 N N . SER A 1 98 ? -1.452 -10.619 17.637 1.00 89.44 98 SER A N 1
ATOM 736 C CA . SER A 1 98 ? -1.605 -9.329 18.295 1.00 89.44 98 SER A CA 1
ATOM 737 C C . SER A 1 98 ? -0.710 -8.309 17.618 1.00 89.44 98 SER A C 1
ATOM 739 O O . SER A 1 98 ? 0.188 -8.648 16.844 1.00 89.44 98 SER A O 1
ATOM 741 N N . ARG A 1 99 ? -0.989 -7.052 17.926 1.00 78.56 99 ARG A N 1
ATOM 742 C CA . ARG A 1 99 ? -0.110 -5.950 17.591 1.00 78.56 99 ARG A CA 1
ATOM 743 C C . ARG A 1 99 ? 1.229 -6.038 18.333 1.00 78.56 99 ARG A C 1
ATOM 745 O O . ARG A 1 99 ? 1.220 -6.560 19.472 1.00 78.56 99 ARG A O 1
#

Foldseek 3Di:
DDDDPVVVVVPDQDPVNVVVVVLVVVVVDDDDDDNPPDDDDDDDPVVVVVVVVVQVVCVVPDCSNVCVPPHDDDPVGDQVVQQVVCVVCCVPPVDPDDD

Radius of gyration: 21.08 Å; chains: 1; bounding box: 51×34×48 Å